Protein AF-A0A5E6NAQ6-F1 (afdb_monomer)

Nearest PDB structures (foldseek):
  6juf-assembly1_B  TM=7.792E-01  e=7.164E-06  Streptomyces clavuligerus
  6lb9-assembly1_B  TM=7.956E-01  e=2.479E-05  Streptomyces clavuligerus
  3htu-assembly2_C  TM=7.853E-01  e=6.169E-02  Homo sapiens
  3cuq-assembly1_C  TM=5.610E-01  e=5.449E-02  Homo sapiens
  5k14-assembly1_A  TM=4.287E-01  e=2.555E+00  HIV-1 M:B_HXB2R

Sequence (120 aa):
MYAPHKSKKTQIEDMLESPLSLLGLIQYFDGKYHFSFGSKNIPIEVVTHNINERFRNDKTVSVQNLMYGDNAFAPALKIREDELIAILEKITQKYNDYHLREDAGVFNYIKVLLPILTNI

Secondary structure (DSSP, 8-state):
--SPPS-TT-HHHHHHH-GGGGG--EEEETTEEEE--S-----HHHHHHHHHHHTTT-SEEEHHHHHHSTT--HHHHT--HHHHHHHHHHHHHH-TTEEEEEETTEEEEEE---------

pLDDT: mean 84.05, std 13.02, range [38.41, 95.38]

Structure (mmCIF, N/CA/C/O backbone):
data_AF-A0A5E6NAQ6-F1
#
_entry.id   AF-A0A5E6NAQ6-F1
#
loop_
_atom_site.group_PDB
_atom_site.id
_atom_site.type_symbol
_atom_site.label_atom_id
_atom_site.label_alt_id
_atom_site.label_comp_id
_atom_site.label_asym_id
_atom_site.label_entity_id
_atom_site.label_seq_id
_atom_site.pdbx_PDB_ins_code
_atom_site.Cartn_x
_atom_site.Cartn_y
_atom_site.Cartn_z
_atom_site.occupancy
_atom_site.B_iso_or_equiv
_atom_site.auth_seq_id
_atom_site.auth_comp_id
_atom_site.auth_asym_id
_atom_site.auth_atom_id
_atom_site.pdbx_PDB_model_num
ATOM 1 N N . MET A 1 1 ? 1.514 3.709 -22.376 1.00 82.69 1 MET A N 1
ATOM 2 C CA . MET A 1 1 ? 1.077 4.501 -21.207 1.00 82.69 1 MET A CA 1
ATOM 3 C C . MET A 1 1 ? 1.952 4.276 -19.976 1.00 82.69 1 MET A C 1
ATOM 5 O O . MET A 1 1 ? 2.497 5.245 -19.479 1.00 82.69 1 MET A O 1
ATOM 9 N N . TYR A 1 2 ? 2.124 3.050 -19.465 1.00 86.12 2 TYR A N 1
ATOM 10 C CA . TYR A 1 2 ? 2.967 2.820 -18.269 1.00 86.12 2 TYR A CA 1
ATOM 11 C C . TYR A 1 2 ? 4.382 2.306 -18.568 1.00 86.12 2 TYR A C 1
ATOM 13 O O . TYR A 1 2 ? 5.199 2.200 -17.660 1.00 86.12 2 TYR A O 1
ATOM 21 N N . ALA A 1 3 ? 4.656 1.931 -19.818 1.00 85.69 3 ALA A N 1
ATOM 22 C CA . ALA A 1 3 ? 5.947 1.393 -20.221 1.00 85.69 3 ALA A CA 1
ATOM 23 C C . ALA A 1 3 ? 6.956 2.531 -20.448 1.00 85.69 3 ALA A C 1
ATOM 25 O O . ALA A 1 3 ? 6.597 3.490 -21.133 1.00 85.69 3 ALA A O 1
ATOM 26 N N . PRO A 1 4 ? 8.187 2.422 -19.917 1.00 79.38 4 PRO A N 1
ATOM 27 C CA . PRO A 1 4 ? 9.258 3.359 -20.230 1.00 79.38 4 PRO A CA 1
ATOM 28 C C . PRO A 1 4 ? 9.715 3.181 -21.682 1.00 79.38 4 PRO A C 1
ATOM 30 O O . PRO A 1 4 ? 9.532 2.104 -22.276 1.00 79.38 4 PRO A O 1
ATOM 33 N N . HIS A 1 5 ? 10.357 4.204 -22.247 1.00 76.19 5 HIS A N 1
ATOM 34 C CA . HIS A 1 5 ? 11.007 4.042 -23.543 1.00 76.19 5 HIS A CA 1
ATOM 35 C C . HIS A 1 5 ? 12.161 3.038 -23.439 1.00 76.19 5 HIS A C 1
ATOM 37 O O . HIS A 1 5 ? 12.795 2.852 -22.401 1.00 76.19 5 HIS A O 1
ATOM 43 N N . L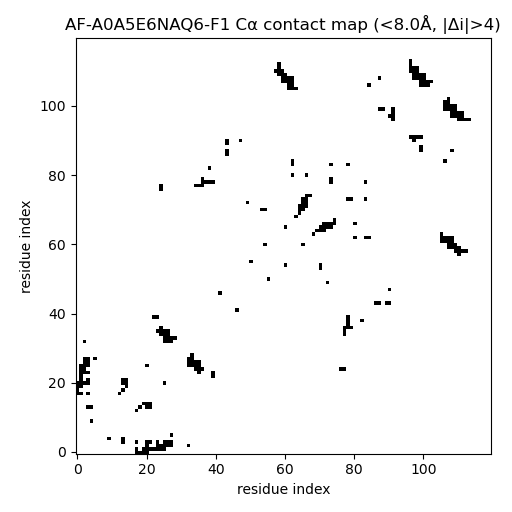YS A 1 6 ? 12.457 2.354 -24.551 1.00 69.81 6 LYS A N 1
ATOM 44 C CA . LYS A 1 6 ? 13.551 1.365 -24.613 1.00 69.81 6 LYS A CA 1
ATOM 45 C C . LYS A 1 6 ? 14.934 1.994 -24.376 1.00 69.81 6 LYS A C 1
ATOM 47 O O . LYS A 1 6 ? 15.894 1.285 -24.085 1.00 69.81 6 LYS A O 1
ATOM 52 N N . SER A 1 7 ? 15.040 3.312 -24.527 1.00 66.69 7 SER A N 1
ATOM 53 C CA . SER A 1 7 ? 16.256 4.098 -24.347 1.00 66.69 7 SER A CA 1
ATOM 54 C C . SER A 1 7 ? 16.335 4.632 -22.911 1.00 66.69 7 SER A C 1
ATOM 56 O O . SER A 1 7 ? 15.404 5.261 -22.429 1.00 66.69 7 SER A O 1
ATOM 58 N N . LYS A 1 8 ? 17.474 4.438 -22.229 1.00 59.47 8 LYS A N 1
ATOM 59 C CA . LYS A 1 8 ? 17.709 4.964 -20.867 1.00 59.47 8 LYS A CA 1
ATOM 60 C C . LYS A 1 8 ? 17.956 6.482 -20.807 1.00 59.47 8 LYS A C 1
ATOM 62 O O . LYS A 1 8 ? 18.072 7.020 -19.712 1.00 59.47 8 LYS A O 1
ATOM 67 N N . LYS A 1 9 ? 18.134 7.168 -21.944 1.00 58.03 9 LYS A N 1
ATOM 68 C CA . LYS A 1 9 ? 18.688 8.538 -21.990 1.00 58.03 9 LYS A CA 1
ATOM 69 C C . LYS A 1 9 ? 17.643 9.657 -21.951 1.00 58.03 9 LYS A C 1
ATOM 71 O O . LYS A 1 9 ? 18.016 10.821 -22.001 1.00 58.03 9 LYS A O 1
ATOM 76 N N . THR A 1 10 ? 16.364 9.326 -21.851 1.00 65.69 10 THR A N 1
ATOM 77 C CA . THR A 1 10 ? 15.288 10.228 -22.276 1.00 65.69 10 THR A CA 1
ATOM 78 C C . THR A 1 10 ? 14.239 10.430 -21.192 1.00 65.69 10 THR A C 1
ATOM 80 O O . THR A 1 10 ? 13.065 10.560 -21.488 1.00 65.69 10 THR A O 1
ATOM 83 N N . GLN A 1 11 ? 14.645 10.488 -19.917 1.00 65.50 11 GLN A N 1
ATOM 84 C CA . GLN A 1 11 ? 13.692 10.615 -18.809 1.00 65.50 11 GLN A CA 1
ATOM 85 C C . GLN A 1 11 ? 12.760 11.826 -18.976 1.00 65.50 11 GLN A C 1
ATOM 87 O O . GLN A 1 11 ? 11.578 11.692 -18.703 1.00 65.50 11 GLN A O 1
ATOM 92 N N . ILE A 1 12 ? 13.260 12.964 -19.482 1.00 69.75 12 ILE A N 1
ATOM 93 C CA . ILE A 1 12 ? 12.448 14.158 -19.789 1.00 69.75 12 ILE A CA 1
ATOM 94 C C . ILE A 1 12 ? 11.467 13.901 -20.942 1.00 69.75 12 ILE A C 1
ATOM 96 O O . ILE A 1 12 ? 10.320 14.332 -20.867 1.00 69.75 12 ILE A O 1
ATOM 100 N N . GLU A 1 13 ? 11.885 13.193 -21.991 1.00 68.31 13 GLU A N 1
ATOM 101 C CA . GLU A 1 13 ? 11.002 12.853 -23.115 1.00 68.31 13 GLU A CA 1
ATOM 102 C C . GLU A 1 13 ? 9.918 11.867 -22.657 1.00 68.31 13 GLU A C 1
ATOM 104 O O . GLU A 1 13 ? 8.750 12.070 -22.963 1.00 68.31 13 GLU A O 1
ATOM 109 N N . ASP A 1 14 ? 10.259 10.904 -21.793 1.00 68.00 14 ASP A N 1
ATOM 110 C CA . ASP A 1 14 ? 9.299 10.005 -21.145 1.00 68.00 14 ASP A CA 1
ATOM 111 C C . ASP A 1 14 ? 8.266 10.792 -20.308 1.00 68.00 14 ASP A C 1
ATOM 113 O O . ASP A 1 14 ? 7.087 10.430 -20.301 1.00 68.00 14 ASP A O 1
ATOM 117 N N . MET A 1 15 ? 8.662 11.891 -19.639 1.00 70.12 15 MET A N 1
ATOM 118 C CA . MET A 1 15 ? 7.717 12.771 -18.924 1.00 70.12 15 MET A CA 1
ATOM 119 C C . MET A 1 15 ? 6.730 13.460 -19.871 1.00 70.12 15 MET A C 1
ATOM 121 O O . MET A 1 15 ? 5.574 13.658 -19.500 1.00 70.12 15 MET A O 1
ATOM 125 N N . LEU A 1 16 ? 7.185 13.861 -21.058 1.00 75.06 16 LEU A N 1
ATOM 126 C CA . LEU A 1 16 ? 6.390 14.626 -22.020 1.00 75.06 16 LEU A CA 1
ATOM 127 C C . LEU A 1 16 ? 5.489 13.721 -22.866 1.00 75.06 16 LEU A C 1
ATOM 129 O O . LEU A 1 16 ? 4.330 14.055 -23.100 1.00 75.06 16 LEU A O 1
ATOM 133 N N . GLU A 1 17 ? 6.003 12.572 -23.299 1.00 77.75 17 GLU A N 1
ATOM 134 C CA . GLU A 1 17 ? 5.290 11.637 -24.170 1.00 77.75 17 GLU A CA 1
ATOM 135 C C . GLU A 1 17 ? 4.381 10.689 -23.383 1.00 77.75 17 GLU A C 1
ATOM 137 O O . GLU A 1 17 ? 3.299 10.321 -23.847 1.00 77.75 17 GLU A O 1
ATOM 142 N N . SER A 1 18 ? 4.793 10.277 -22.180 1.00 82.56 18 SER A N 1
ATOM 143 C CA . SER A 1 18 ? 4.050 9.299 -21.388 1.00 82.56 18 SER A CA 1
ATOM 144 C C . SER A 1 18 ? 4.312 9.472 -19.885 1.00 82.56 18 SER A C 1
ATOM 146 O O . SER A 1 18 ? 4.910 8.583 -19.272 1.00 82.56 18 SER A O 1
ATOM 148 N N . PRO A 1 19 ? 3.811 10.546 -19.240 1.00 84.88 19 PRO A N 1
ATOM 149 C CA . PRO A 1 19 ? 4.115 10.884 -17.841 1.00 84.88 19 PRO A CA 1
ATOM 150 C C . PRO A 1 19 ? 3.805 9.759 -16.842 1.00 84.88 19 PRO A C 1
ATOM 152 O O . PRO A 1 19 ? 4.457 9.634 -15.809 1.00 84.88 19 PRO A O 1
ATOM 155 N N . LEU A 1 20 ? 2.844 8.886 -17.155 1.00 86.62 20 LEU A N 1
ATOM 156 C CA . LEU A 1 20 ? 2.494 7.733 -16.318 1.00 86.62 20 LEU A CA 1
ATOM 157 C C . LEU A 1 20 ? 3.557 6.620 -16.311 1.00 86.62 20 LEU A C 1
ATOM 159 O O . LEU A 1 20 ? 3.511 5.746 -15.446 1.00 86.62 20 LEU A O 1
ATOM 163 N N . SER A 1 21 ? 4.531 6.651 -17.223 1.00 85.94 21 SER A N 1
ATOM 164 C CA . SER A 1 21 ? 5.707 5.770 -17.193 1.00 85.94 21 SER A CA 1
ATOM 165 C C . SER A 1 21 ? 6.600 6.039 -15.974 1.00 85.94 21 SER A C 1
ATOM 167 O O . SER A 1 21 ? 7.202 5.112 -15.432 1.00 85.94 21 SER A O 1
ATOM 169 N N . LEU A 1 22 ? 6.597 7.278 -15.463 1.00 85.12 22 LEU A N 1
ATOM 170 C CA . LEU A 1 22 ? 7.375 7.702 -14.293 1.00 85.12 22 LEU A CA 1
ATOM 171 C C . LEU A 1 22 ? 6.924 7.032 -12.994 1.00 85.12 22 LEU A C 1
ATOM 173 O O . LEU A 1 22 ? 7.679 6.999 -12.026 1.00 85.12 22 LEU A O 1
ATOM 177 N N . LEU A 1 23 ? 5.714 6.463 -12.971 1.00 85.81 23 LEU A N 1
ATOM 178 C CA . LEU A 1 23 ? 5.233 5.663 -11.844 1.00 85.81 23 LEU A CA 1
ATOM 179 C C . LEU A 1 23 ? 6.056 4.379 -11.652 1.00 85.81 23 LEU A C 1
ATOM 181 O O . LEU A 1 23 ? 5.940 3.726 -10.616 1.00 85.81 23 LEU A O 1
ATOM 185 N N . GLY A 1 24 ? 6.857 3.986 -12.651 1.00 87.31 24 GLY A N 1
ATOM 186 C CA . GLY A 1 24 ? 7.743 2.830 -12.559 1.00 87.31 24 GLY A CA 1
ATOM 187 C C . GLY A 1 24 ? 6.990 1.510 -12.400 1.00 87.31 24 GLY A C 1
ATOM 188 O O . GLY A 1 24 ? 7.512 0.580 -11.796 1.00 87.31 24 GLY A O 1
ATOM 189 N N . LEU A 1 25 ? 5.749 1.424 -12.900 1.00 90.12 25 LEU A N 1
ATOM 190 C CA . LEU A 1 25 ? 4.915 0.218 -12.793 1.00 90.12 25 LEU A CA 1
ATOM 191 C C . LEU A 1 25 ? 5.365 -0.890 -13.750 1.00 90.12 25 LEU A C 1
ATOM 193 O O . LEU A 1 25 ? 5.128 -2.068 -13.485 1.00 90.12 25 LEU A O 1
ATOM 197 N N . ILE A 1 26 ? 6.001 -0.519 -14.862 1.00 90.69 26 ILE A N 1
ATOM 198 C CA . ILE A 1 26 ? 6.517 -1.436 -15.878 1.00 90.69 26 ILE A CA 1
ATOM 199 C C . ILE A 1 26 ? 8.012 -1.180 -16.057 1.00 90.69 26 ILE A C 1
ATOM 201 O O . ILE A 1 26 ? 8.455 -0.036 -16.096 1.00 90.69 26 ILE A O 1
ATOM 205 N N . GLN A 1 27 ? 8.781 -2.250 -16.211 1.00 88.50 27 GLN A N 1
ATOM 206 C CA . GLN A 1 27 ? 10.193 -2.208 -16.574 1.00 88.50 27 GLN A CA 1
ATOM 207 C C . GLN A 1 27 ? 10.445 -3.030 -17.838 1.00 88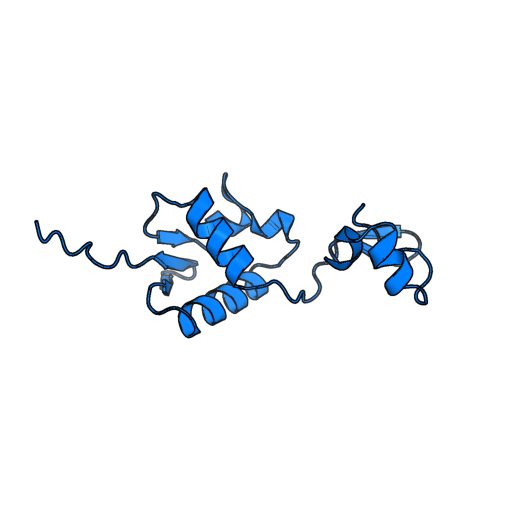.50 27 GLN A C 1
ATOM 209 O 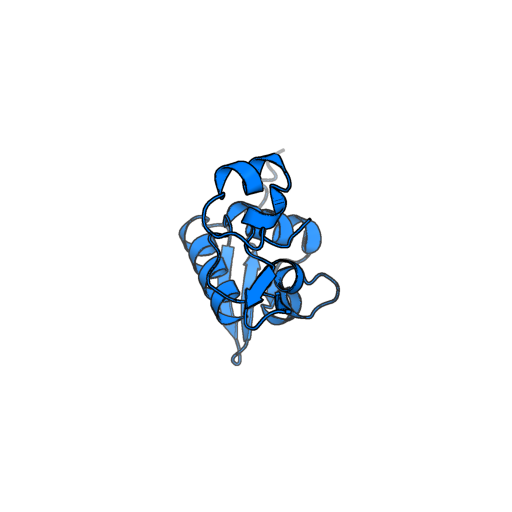O . GLN A 1 27 ? 9.760 -4.023 -18.087 1.00 88.50 27 GLN A O 1
ATOM 214 N N . TYR A 1 28 ? 11.433 -2.621 -18.629 1.00 86.75 28 TYR A N 1
ATOM 215 C CA . TYR A 1 28 ? 11.917 -3.398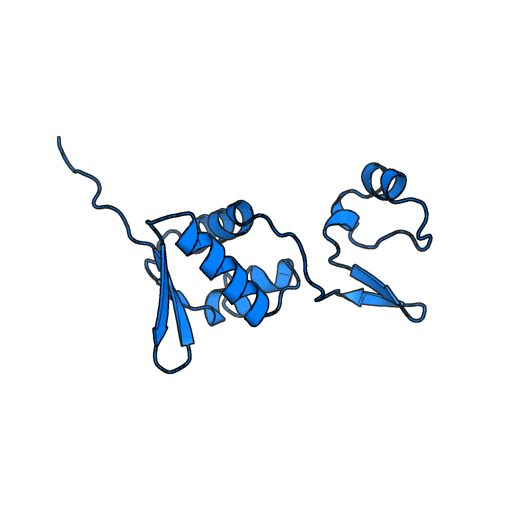 -19.767 1.00 86.75 28 TYR A CA 1
ATOM 216 C C . TYR A 1 28 ? 13.184 -4.153 -19.363 1.00 86.75 28 TYR A C 1
ATOM 218 O O . TYR A 1 28 ? 14.187 -3.539 -18.995 1.00 86.75 28 TYR A O 1
ATOM 226 N N . PHE A 1 29 ? 13.129 -5.479 -19.408 1.00 84.69 29 PHE A N 1
ATOM 227 C CA . PHE A 1 29 ? 14.227 -6.371 -19.049 1.00 84.69 29 PHE A CA 1
ATOM 228 C C . PHE A 1 29 ? 14.183 -7.606 -19.953 1.00 84.69 29 PHE A C 1
ATOM 230 O O . PHE A 1 29 ? 13.103 -8.067 -20.304 1.00 84.69 29 PHE A O 1
ATOM 237 N N . ASP A 1 30 ? 15.348 -8.107 -20.371 1.00 87.06 30 ASP A N 1
ATOM 238 C CA . ASP A 1 30 ? 15.466 -9.305 -21.221 1.00 87.06 30 ASP A CA 1
ATOM 239 C C . ASP A 1 30 ? 14.569 -9.288 -22.482 1.00 87.06 30 ASP A C 1
ATOM 241 O O . ASP A 1 30 ? 13.858 -10.233 -22.821 1.00 87.06 30 ASP A O 1
ATOM 245 N N . GLY A 1 31 ? 14.529 -8.141 -23.166 1.00 86.31 31 GLY A N 1
ATOM 246 C CA . GLY A 1 31 ? 13.748 -7.993 -24.397 1.00 86.31 31 GLY A CA 1
ATOM 247 C C . GLY A 1 31 ? 12.227 -7.917 -24.205 1.00 86.31 31 GLY A C 1
ATOM 248 O O . GLY A 1 31 ? 11.498 -7.823 -25.194 1.00 86.31 31 GLY A O 1
ATOM 249 N N . LYS A 1 32 ? 11.729 -7.951 -22.962 1.00 90.00 32 LYS A N 1
ATOM 250 C CA . LYS A 1 32 ? 10.299 -8.003 -22.633 1.00 90.00 32 LYS A CA 1
ATOM 251 C C . LYS A 1 32 ? 9.921 -6.949 -21.592 1.00 90.00 32 LYS A C 1
ATOM 253 O O . LYS A 1 32 ? 10.753 -6.416 -20.861 1.00 90.00 32 LYS A O 1
ATOM 258 N N . TYR A 1 33 ? 8.633 -6.623 -21.546 1.00 90.06 33 TYR A N 1
ATOM 259 C CA . TYR A 1 33 ? 8.067 -5.738 -20.531 1.00 90.06 33 TYR A CA 1
ATOM 260 C C . TYR A 1 33 ? 7.521 -6.563 -19.366 1.00 90.06 33 TYR A C 1
ATOM 262 O O . TYR A 1 33 ? 6.806 -7.541 -19.573 1.00 90.06 33 TYR A O 1
ATOM 270 N N . HIS A 1 34 ? 7.838 -6.142 -18.145 1.00 91.06 34 HIS A N 1
ATOM 271 C CA . HIS A 1 34 ? 7.451 -6.808 -16.904 1.00 91.06 34 HIS A CA 1
ATOM 272 C C . HIS A 1 34 ? 6.857 -5.797 -15.931 1.00 91.06 34 HIS A C 1
ATOM 274 O O . HIS A 1 34 ? 7.272 -4.637 -15.919 1.00 91.06 34 HIS A O 1
ATOM 280 N N . PHE A 1 35 ? 5.937 -6.231 -15.068 1.00 90.94 35 PHE A N 1
ATOM 281 C CA . PHE A 1 35 ? 5.571 -5.416 -13.913 1.00 90.94 35 PHE A CA 1
ATOM 282 C C . PHE A 1 35 ? 6.766 -5.281 -12.975 1.00 90.94 35 PHE A C 1
ATOM 284 O O . PHE A 1 35 ? 7.432 -6.266 -12.655 1.00 90.94 35 PHE A O 1
ATOM 291 N N . SER A 1 36 ? 7.025 -4.054 -12.541 1.00 89.50 36 SER A N 1
ATOM 292 C CA . SER A 1 36 ? 8.060 -3.773 -11.560 1.00 89.50 36 SER A CA 1
ATOM 293 C C . SER A 1 36 ? 7.453 -3.742 -10.168 1.00 89.50 36 SER A C 1
ATOM 295 O O . SER A 1 36 ? 6.537 -2.970 -9.882 1.00 89.50 36 SER A O 1
ATOM 297 N N . PHE A 1 37 ? 8.024 -4.548 -9.283 1.00 85.62 37 PHE A N 1
ATOM 298 C CA . PHE A 1 37 ? 7.741 -4.537 -7.851 1.00 85.62 37 PHE A CA 1
ATOM 299 C C . PHE A 1 37 ? 8.891 -3.905 -7.064 1.00 85.62 37 PHE A C 1
ATOM 301 O O . PHE A 1 37 ? 8.991 -4.125 -5.870 1.00 85.62 37 PHE A O 1
ATOM 308 N N . GLY A 1 38 ? 9.785 -3.155 -7.718 1.00 82.19 38 GLY A N 1
ATOM 309 C CA . GLY A 1 38 ? 10.833 -2.418 -7.014 1.00 82.19 38 GLY A CA 1
ATOM 310 C C . GLY A 1 38 ? 10.262 -1.301 -6.138 1.00 82.19 38 GLY A C 1
ATOM 311 O O . GLY A 1 38 ? 9.107 -0.900 -6.321 1.00 82.19 38 GLY A O 1
ATOM 312 N N . SER A 1 39 ? 11.104 -0.779 -5.241 1.00 75.94 39 SER A N 1
ATOM 313 C CA . SER A 1 39 ? 10.769 0.354 -4.375 1.00 75.94 39 SER A CA 1
ATOM 314 C C . SER A 1 39 ? 10.320 1.555 -5.206 1.00 75.94 39 SER A C 1
ATOM 316 O O . SER A 1 39 ? 11.003 1.976 -6.143 1.00 75.94 39 SER A O 1
ATOM 318 N N . LYS A 1 40 ? 9.152 2.095 -4.861 1.00 82.19 40 LYS A N 1
ATOM 319 C CA . LYS A 1 40 ? 8.550 3.268 -5.499 1.00 82.19 40 LYS A CA 1
ATOM 320 C C . LYS A 1 40 ? 8.388 4.352 -4.449 1.00 82.19 40 LYS A C 1
ATOM 322 O O . LYS A 1 40 ? 7.963 4.080 -3.328 1.00 82.19 40 LYS A O 1
ATOM 327 N N . ASN A 1 41 ? 8.673 5.594 -4.824 1.00 80.88 41 ASN A N 1
ATOM 328 C CA . ASN A 1 41 ? 8.410 6.737 -3.959 1.00 80.88 41 ASN A CA 1
ATOM 329 C C . ASN A 1 41 ? 6.929 7.133 -4.048 1.00 80.88 41 ASN A C 1
ATOM 331 O O . ASN A 1 41 ? 6.576 8.118 -4.694 1.00 80.88 41 ASN A O 1
ATOM 335 N N . ILE A 1 42 ? 6.054 6.308 -3.475 1.00 86.50 42 ILE A N 1
ATOM 336 C CA . ILE A 1 42 ? 4.612 6.558 -3.477 1.00 86.50 42 ILE A CA 1
ATOM 337 C C . ILE A 1 42 ? 4.298 7.576 -2.377 1.00 86.50 42 ILE A C 1
ATOM 339 O O . ILE A 1 42 ? 4.615 7.311 -1.214 1.00 86.50 42 ILE A O 1
ATOM 343 N N . PRO A 1 43 ? 3.659 8.715 -2.701 1.00 89.94 43 PRO A N 1
ATOM 344 C CA . PRO A 1 43 ? 3.257 9.677 -1.687 1.00 89.94 43 PRO A CA 1
ATOM 345 C C . PRO A 1 43 ? 2.273 9.044 -0.704 1.00 89.94 43 PRO A C 1
ATOM 347 O O . PRO A 1 43 ? 1.254 8.468 -1.099 1.00 89.94 43 PRO A O 1
ATOM 350 N N . ILE A 1 44 ? 2.561 9.176 0.587 1.00 92.69 44 ILE A N 1
ATOM 351 C CA . ILE A 1 44 ? 1.728 8.620 1.657 1.00 92.69 44 ILE A CA 1
ATOM 352 C C . ILE A 1 44 ? 0.318 9.229 1.658 1.00 92.69 44 ILE A C 1
ATOM 354 O O . ILE A 1 44 ? -0.643 8.578 2.062 1.00 92.69 44 ILE A O 1
ATOM 358 N N . GLU A 1 45 ? 0.171 10.446 1.134 1.00 92.88 45 GLU A N 1
ATOM 359 C CA . GLU A 1 45 ? -1.097 11.145 0.947 1.00 92.88 45 GLU A CA 1
ATOM 360 C C . GLU A 1 45 ? -1.993 10.425 -0.065 1.00 92.88 45 GLU A C 1
ATOM 362 O O . GLU A 1 45 ? -3.192 10.304 0.166 1.00 92.88 45 GLU A O 1
ATOM 367 N N . VAL A 1 46 ? -1.422 9.895 -1.154 1.00 91.12 46 VAL A N 1
ATOM 368 C CA . VAL A 1 46 ? -2.177 9.147 -2.175 1.00 91.12 46 VAL A CA 1
ATOM 369 C C . VAL A 1 46 ? -2.729 7.859 -1.576 1.00 91.12 46 VAL A C 1
ATOM 371 O O . VAL A 1 46 ? -3.892 7.518 -1.790 1.00 91.12 46 VAL A O 1
ATOM 374 N N . VAL A 1 47 ? -1.911 7.160 -0.791 1.00 92.88 47 VAL A N 1
ATOM 375 C CA . VAL A 1 47 ? -2.305 5.925 -0.103 1.00 92.88 47 VAL A CA 1
ATOM 376 C C . VAL A 1 47 ? -3.383 6.213 0.941 1.00 92.88 47 VAL A C 1
ATOM 378 O O . VAL A 1 47 ? -4.426 5.563 0.945 1.00 92.88 47 VAL A O 1
ATOM 381 N N . THR A 1 48 ? -3.186 7.246 1.760 1.00 92.81 48 THR A N 1
ATOM 382 C CA . THR A 1 48 ? -4.154 7.674 2.781 1.00 92.81 48 THR A CA 1
ATOM 383 C C . THR A 1 48 ? -5.485 8.097 2.156 1.00 92.81 48 THR A C 1
ATOM 385 O O . THR A 1 48 ? -6.549 7.740 2.661 1.00 92.81 48 THR A O 1
ATOM 388 N N . HIS A 1 49 ? -5.451 8.828 1.038 1.00 92.25 49 HIS A N 1
ATOM 389 C CA . HIS A 1 49 ? -6.647 9.212 0.292 1.00 92.25 49 HIS A CA 1
ATOM 390 C C . HIS A 1 49 ? -7.404 7.985 -0.229 1.00 92.25 49 HIS A C 1
ATOM 392 O O . HIS A 1 49 ? -8.599 7.869 0.024 1.00 92.25 49 HIS A O 1
ATOM 398 N N . ASN A 1 50 ? -6.708 7.034 -0.864 1.00 92.12 50 ASN A N 1
ATOM 399 C CA . ASN A 1 50 ? -7.324 5.805 -1.375 1.00 92.12 50 ASN A CA 1
ATOM 400 C C . ASN A 1 50 ? -7.973 4.975 -0.261 1.00 92.12 50 ASN A C 1
ATOM 402 O O . ASN A 1 50 ? -9.096 4.502 -0.433 1.00 92.12 50 ASN A O 1
ATOM 406 N N . ILE A 1 51 ? -7.297 4.814 0.885 1.00 92.06 51 ILE A N 1
ATOM 407 C CA . ILE A 1 51 ? -7.868 4.103 2.037 1.00 92.06 51 ILE A CA 1
ATOM 408 C C . ILE A 1 51 ? -9.132 4.822 2.518 1.00 92.06 51 ILE A C 1
ATOM 410 O O . ILE A 1 51 ? -10.178 4.196 2.661 1.00 92.06 51 ILE A O 1
ATOM 414 N N . ASN A 1 52 ? -9.065 6.141 2.712 1.00 91.19 52 ASN A N 1
ATOM 415 C CA . ASN A 1 52 ? -10.205 6.922 3.185 1.00 91.19 52 ASN A CA 1
ATOM 416 C C . ASN A 1 52 ? -11.386 6.944 2.219 1.00 91.19 52 ASN A C 1
ATOM 418 O O . ASN A 1 52 ? -12.516 7.032 2.679 1.00 91.19 52 ASN A O 1
ATOM 422 N N . GLU A 1 53 ? -11.147 6.906 0.912 1.00 91.12 53 GLU A N 1
ATOM 423 C CA . GLU A 1 53 ? -12.205 6.897 -0.094 1.00 91.12 53 GLU A CA 1
ATOM 424 C C . GLU A 1 53 ? -12.886 5.523 -0.163 1.00 91.12 53 GLU A C 1
ATOM 426 O O . GLU A 1 53 ? -14.113 5.425 -0.073 1.00 91.12 53 GLU A O 1
ATOM 431 N N . ARG A 1 54 ? -12.085 4.457 -0.282 1.00 89.94 54 ARG A N 1
ATOM 432 C CA . ARG A 1 54 ? -12.571 3.091 -0.520 1.00 89.94 54 ARG A CA 1
ATOM 433 C C . ARG A 1 54 ? -13.091 2.393 0.731 1.00 89.94 54 ARG A C 1
ATOM 435 O O . ARG A 1 54 ? -13.985 1.561 0.629 1.00 89.94 54 ARG A O 1
ATOM 442 N N . PHE A 1 55 ? -12.561 2.757 1.893 1.00 89.62 55 PHE A N 1
ATOM 443 C CA . PHE A 1 55 ? -12.912 2.185 3.194 1.00 89.62 55 PHE A CA 1
ATOM 444 C C . PHE A 1 55 ? -13.497 3.251 4.125 1.00 89.62 55 PHE A C 1
ATOM 446 O O . PHE A 1 55 ? -13.329 3.210 5.340 1.00 89.62 55 PHE A O 1
ATOM 453 N N . ARG A 1 56 ? -14.191 4.252 3.563 1.00 87.50 56 ARG A N 1
ATOM 454 C CA . ARG A 1 56 ? -14.709 5.413 4.313 1.00 87.50 56 ARG A CA 1
ATOM 455 C C . ARG A 1 56 ? -15.594 5.053 5.510 1.00 87.50 56 ARG A C 1
ATOM 457 O O . ARG A 1 56 ? -15.666 5.824 6.463 1.00 87.50 56 ARG A O 1
ATOM 464 N N . ASN A 1 57 ? -16.278 3.912 5.429 1.00 88.75 57 ASN A N 1
ATOM 465 C CA . ASN A 1 57 ? -17.204 3.422 6.448 1.00 88.75 57 ASN A CA 1
ATOM 466 C C . ASN A 1 57 ? -16.539 2.441 7.426 1.00 88.75 57 ASN A C 1
ATOM 468 O O . ASN A 1 57 ? -17.141 2.096 8.443 1.00 88.75 57 ASN A O 1
ATOM 472 N N . ASP A 1 58 ? -15.313 2.003 7.140 1.00 88.69 58 ASP A N 1
ATOM 473 C CA . ASP A 1 58 ? -14.596 1.021 7.939 1.00 88.69 58 ASP A CA 1
ATOM 474 C C . ASP A 1 58 ? -13.671 1.732 8.927 1.00 88.69 58 ASP A C 1
ATOM 476 O O . ASP A 1 58 ? -12.822 2.548 8.566 1.00 88.69 58 ASP A O 1
ATOM 480 N N . LYS A 1 59 ? -13.814 1.407 10.214 1.00 88.06 59 LYS A N 1
ATOM 481 C CA . LYS A 1 59 ? -12.892 1.901 11.251 1.00 88.06 59 LYS A CA 1
ATOM 482 C C . LYS A 1 59 ? -11.562 1.150 11.246 1.00 88.06 59 LYS A C 1
ATOM 484 O O . LYS A 1 59 ? -10.557 1.658 11.739 1.00 88.06 59 LYS A O 1
ATOM 489 N N . THR A 1 60 ? -11.559 -0.074 10.734 1.00 91.25 60 THR A N 1
ATOM 490 C CA . THR A 1 60 ? -10.396 -0.956 10.717 1.00 91.25 60 THR A CA 1
ATOM 491 C C . THR A 1 60 ? -10.361 -1.701 9.400 1.00 91.25 60 THR A C 1
ATOM 493 O O . THR A 1 60 ? -11.376 -2.239 8.966 1.00 91.25 60 THR A O 1
ATOM 496 N N . VAL A 1 61 ? -9.187 -1.738 8.780 1.00 92.44 61 VAL A N 1
ATOM 497 C CA . VAL A 1 61 ? -8.951 -2.422 7.514 1.00 92.44 61 VAL A CA 1
ATOM 498 C C . VAL A 1 61 ? -7.678 -3.244 7.646 1.00 92.44 61 VAL A C 1
ATOM 500 O O . VAL A 1 61 ? -6.628 -2.718 8.013 1.00 92.44 61 VAL A O 1
ATOM 503 N N . SER A 1 62 ? -7.756 -4.540 7.361 1.00 93.75 62 SER A N 1
ATOM 504 C CA . SER A 1 62 ? -6.574 -5.401 7.362 1.00 93.75 62 SER A CA 1
ATOM 505 C C . SER A 1 62 ? -5.700 -5.124 6.139 1.00 93.75 62 SER A C 1
ATOM 507 O O . SER A 1 62 ? -6.197 -4.786 5.062 1.00 93.75 62 SER A O 1
ATOM 509 N N . VAL A 1 63 ? -4.390 -5.330 6.269 1.00 94.06 63 VAL A N 1
ATOM 510 C CA . VAL A 1 63 ? -3.453 -5.277 5.135 1.00 94.06 63 VAL A CA 1
ATOM 511 C C . VAL A 1 63 ? -3.875 -6.253 4.030 1.00 94.06 63 VAL A C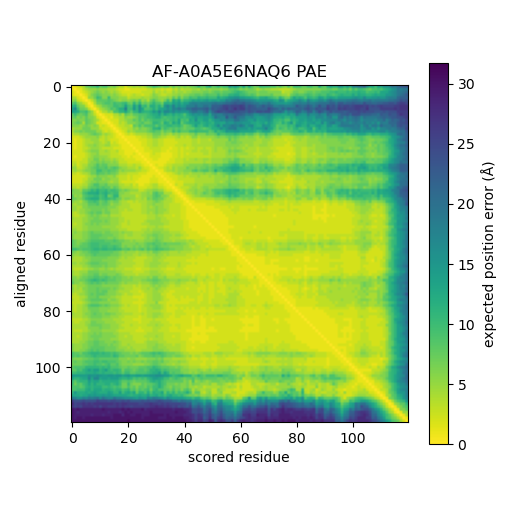 1
ATOM 513 O O . VAL A 1 63 ? -3.815 -5.913 2.850 1.00 94.06 63 VAL A O 1
ATOM 516 N N . GLN A 1 64 ? -4.419 -7.415 4.398 1.00 92.94 64 GLN A N 1
ATOM 517 C CA . GLN A 1 64 ? -4.977 -8.378 3.446 1.00 92.94 64 GLN A CA 1
ATOM 518 C C . GLN A 1 64 ? -6.128 -7.791 2.620 1.00 92.94 64 GLN A C 1
ATOM 520 O O . GLN A 1 64 ? -6.162 -7.997 1.411 1.00 92.94 64 GLN A O 1
ATOM 525 N N . ASN A 1 65 ? -7.029 -7.004 3.218 1.00 93.50 65 ASN A N 1
ATOM 526 C CA . ASN A 1 65 ? -8.103 -6.338 2.473 1.00 93.50 65 ASN A CA 1
ATOM 527 C C . ASN A 1 65 ? -7.561 -5.269 1.515 1.00 93.50 65 ASN A C 1
ATOM 529 O O . ASN A 1 65 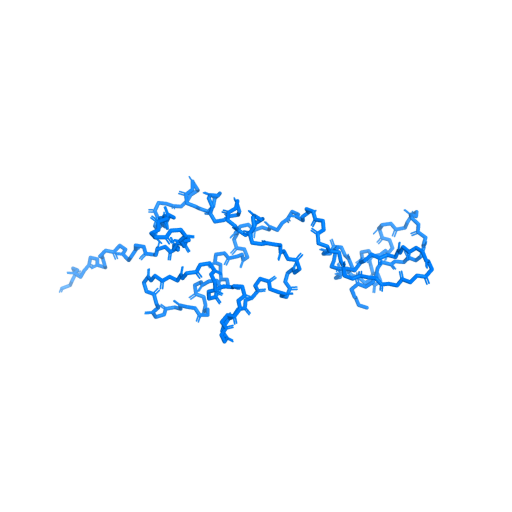? -8.088 -5.106 0.416 1.00 93.50 65 ASN A O 1
ATOM 533 N N . LEU A 1 66 ? -6.489 -4.569 1.897 1.00 94.12 66 LEU A N 1
ATOM 534 C CA . LEU A 1 66 ? -5.828 -3.584 1.034 1.00 94.12 66 LEU A CA 1
ATOM 535 C C . LEU A 1 66 ? -5.098 -4.232 -0.158 1.00 94.12 66 LEU A C 1
ATOM 537 O O . LEU A 1 66 ? -4.990 -3.606 -1.220 1.00 94.12 66 LEU A O 1
ATOM 541 N N . MET A 1 67 ? -4.612 -5.464 0.026 1.00 93.00 67 MET A N 1
ATOM 542 C CA . MET A 1 67 ? -3.863 -6.243 -0.965 1.00 93.00 67 MET A CA 1
ATOM 543 C C . MET A 1 67 ? -4.751 -7.103 -1.871 1.00 93.00 67 MET A C 1
ATOM 545 O O . MET A 1 67 ? -4.500 -7.167 -3.070 1.00 93.00 67 MET A O 1
ATOM 549 N N . TYR A 1 68 ? -5.774 -7.757 -1.324 1.00 93.69 68 TYR A N 1
ATOM 550 C CA . TYR A 1 68 ? -6.497 -8.845 -1.997 1.00 93.69 68 TYR A CA 1
ATOM 551 C C . TYR A 1 68 ? -8.024 -8.765 -1.875 1.00 93.69 68 TYR A C 1
ATOM 553 O O . TYR A 1 68 ? -8.713 -9.567 -2.498 1.00 93.69 68 TYR A O 1
ATOM 561 N N . GLY A 1 69 ? -8.559 -7.837 -1.077 1.00 92.06 69 GLY A N 1
ATOM 562 C CA . GLY A 1 69 ? -10.004 -7.665 -0.924 1.00 92.06 69 GLY A CA 1
ATOM 563 C C . GLY A 1 69 ? -10.668 -6.997 -2.131 1.00 92.06 69 GLY A C 1
ATOM 564 O O . GLY A 1 69 ? -10.002 -6.475 -3.025 1.00 92.06 69 GLY A O 1
ATOM 565 N N . ASP A 1 70 ? -11.999 -6.929 -2.116 1.00 88.69 70 ASP A N 1
ATOM 566 C CA . ASP A 1 70 ? -12.794 -6.357 -3.217 1.00 88.69 70 ASP A CA 1
ATOM 567 C C . ASP A 1 70 ? -12.449 -4.886 -3.511 1.00 88.69 70 ASP A C 1
ATOM 569 O O . ASP A 1 70 ? -12.481 -4.436 -4.655 1.00 88.69 70 ASP A O 1
ATOM 573 N N . ASN A 1 71 ? -12.047 -4.143 -2.476 1.00 90.00 71 ASN A N 1
ATOM 574 C CA . ASN A 1 71 ? -11.636 -2.742 -2.567 1.00 90.00 71 ASN A CA 1
ATOM 575 C C . ASN A 1 71 ? -10.109 -2.554 -2.637 1.00 90.00 71 ASN A C 1
ATOM 577 O O . ASN A 1 71 ? -9.622 -1.421 -2.525 1.00 90.00 71 ASN A O 1
ATOM 581 N N . ALA A 1 72 ? -9.337 -3.627 -2.838 1.00 91.50 72 ALA A N 1
ATOM 582 C CA . ALA A 1 72 ? -7.879 -3.581 -2.866 1.00 91.50 72 ALA A CA 1
ATOM 583 C C . ALA A 1 72 ? -7.351 -2.574 -3.899 1.00 91.50 72 ALA A C 1
ATOM 585 O O . ALA A 1 72 ? -7.796 -2.517 -5.050 1.00 91.50 72 ALA A O 1
ATOM 586 N N . PHE A 1 73 ? -6.372 -1.768 -3.489 1.00 89.75 73 PHE A N 1
ATOM 587 C CA . PHE A 1 73 ? -5.710 -0.792 -4.365 1.00 89.75 73 PHE A CA 1
ATOM 588 C C . PHE A 1 73 ? -4.209 -1.059 -4.504 1.00 89.75 73 PHE A C 1
ATOM 590 O O . PHE A 1 73 ? -3.606 -0.669 -5.505 1.00 89.75 73 PHE A O 1
ATOM 597 N N . ALA A 1 74 ? -3.595 -1.761 -3.550 1.00 89.81 74 ALA A N 1
ATOM 598 C CA . ALA A 1 74 ? -2.165 -2.044 -3.573 1.00 89.81 74 ALA A CA 1
ATOM 599 C C . ALA A 1 74 ? -1.700 -2.806 -4.839 1.00 89.81 74 ALA A C 1
ATOM 601 O O . ALA A 1 74 ? -0.665 -2.433 -5.405 1.00 89.81 74 ALA A O 1
ATOM 602 N N . PRO A 1 75 ? -2.472 -3.759 -5.411 1.00 89.69 75 PRO A N 1
ATOM 603 C CA . PRO A 1 75 ? -2.103 -4.405 -6.676 1.00 89.69 75 PRO A CA 1
ATOM 604 C C . PRO A 1 75 ? -2.029 -3.461 -7.881 1.00 89.69 75 PRO A C 1
ATOM 606 O O . PRO A 1 75 ? -1.303 -3.749 -8.842 1.00 89.69 75 PRO A O 1
ATO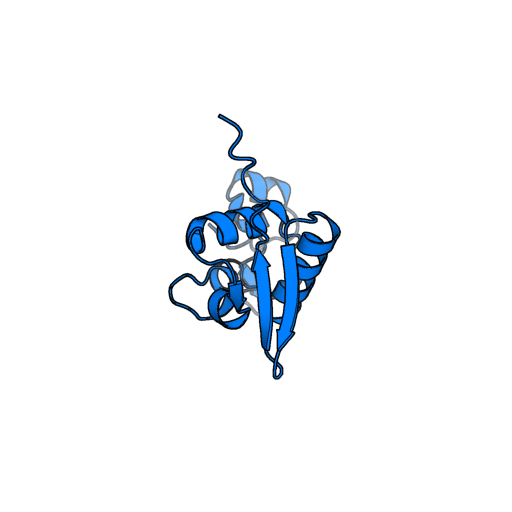M 609 N N . ALA A 1 76 ? -2.769 -2.346 -7.856 1.00 88.50 76 ALA A N 1
ATOM 610 C CA . ALA A 1 76 ? -2.707 -1.321 -8.898 1.00 88.50 76 ALA A CA 1
ATOM 611 C C . ALA A 1 76 ? -1.395 -0.525 -8.820 1.00 88.50 76 ALA A C 1
ATOM 613 O O . ALA A 1 76 ? -0.846 -0.136 -9.847 1.00 88.50 76 ALA A O 1
ATOM 614 N N . LEU A 1 77 ? -0.855 -0.364 -7.609 1.00 88.50 77 LEU A N 1
ATOM 615 C CA . LEU A 1 77 ? 0.421 0.304 -7.347 1.00 88.50 77 LEU A CA 1
ATOM 616 C C . LEU A 1 77 ? 1.642 -0.610 -7.535 1.00 88.50 77 LEU A C 1
ATOM 618 O O . LEU A 1 77 ? 2.777 -0.134 -7.490 1.00 88.50 77 LEU A O 1
ATOM 622 N N . LYS A 1 78 ? 1.425 -1.915 -7.762 1.00 91.25 78 LYS A N 1
ATOM 623 C CA . LYS A 1 78 ? 2.490 -2.929 -7.881 1.00 91.25 78 LYS A CA 1
ATOM 624 C C . LYS A 1 78 ? 3.462 -2.871 -6.700 1.00 91.25 78 LYS A C 1
ATOM 626 O O . LYS A 1 78 ? 4.679 -2.886 -6.887 1.00 91.25 78 LYS A O 1
ATOM 631 N N . ILE A 1 79 ? 2.908 -2.767 -5.498 1.00 90.00 79 ILE A N 1
ATOM 632 C CA . ILE A 1 79 ? 3.654 -2.851 -4.242 1.00 90.00 79 ILE A CA 1
ATOM 633 C C . ILE A 1 79 ? 3.458 -4.219 -3.610 1.00 90.00 79 ILE A C 1
ATOM 635 O O . ILE A 1 79 ? 2.426 -4.864 -3.809 1.00 90.00 79 ILE A O 1
ATOM 639 N N . ARG A 1 80 ? 4.472 -4.659 -2.874 1.00 90.81 80 ARG A N 1
ATOM 640 C CA . ARG A 1 80 ? 4.388 -5.860 -2.041 1.00 90.81 80 ARG A CA 1
ATOM 641 C C . ARG A 1 80 ? 3.791 -5.527 -0.673 1.00 90.81 80 ARG A C 1
ATOM 643 O O . ARG A 1 80 ? 3.653 -4.362 -0.305 1.00 90.81 80 ARG A O 1
ATOM 650 N N . GLU A 1 81 ? 3.451 -6.566 0.079 1.00 91.38 81 GLU A N 1
ATOM 651 C CA . GLU A 1 81 ? 2.857 -6.425 1.408 1.00 91.38 81 GLU A CA 1
ATOM 652 C C . GLU A 1 81 ? 3.798 -5.728 2.404 1.00 91.38 81 GLU A C 1
ATOM 654 O O . GLU A 1 81 ? 3.376 -4.808 3.098 1.00 91.38 81 GLU A O 1
ATOM 659 N N . ASP A 1 82 ? 5.086 -6.088 2.404 1.00 91.25 82 ASP A N 1
ATOM 660 C CA . ASP A 1 82 ? 6.130 -5.455 3.223 1.00 91.25 82 ASP A CA 1
ATOM 661 C C . ASP A 1 82 ? 6.267 -3.956 2.920 1.00 91.25 82 ASP A C 1
ATOM 663 O O . ASP A 1 82 ? 6.381 -3.129 3.825 1.00 91.25 82 ASP A O 1
ATOM 667 N N . GLU A 1 83 ? 6.193 -3.587 1.640 1.00 91.69 83 GLU A N 1
ATOM 668 C CA . GLU A 1 83 ? 6.233 -2.187 1.213 1.00 91.69 83 GLU A CA 1
ATOM 669 C C . GLU A 1 83 ? 4.979 -1.425 1.641 1.00 91.69 83 GLU A C 1
ATOM 671 O O . GLU A 1 83 ? 5.078 -0.276 2.075 1.00 91.69 83 GLU A O 1
ATOM 676 N N . LEU A 1 84 ? 3.803 -2.053 1.546 1.00 93.06 84 LEU A N 1
ATOM 677 C CA . LEU A 1 84 ? 2.560 -1.459 2.022 1.00 93.06 84 LEU A CA 1
ATOM 678 C C . LEU A 1 84 ? 2.621 -1.218 3.534 1.00 93.06 84 LEU A C 1
ATOM 680 O O . LEU A 1 84 ? 2.310 -0.113 3.967 1.00 93.06 84 LEU A O 1
ATOM 684 N N . ILE A 1 85 ? 3.073 -2.196 4.321 1.00 93.88 85 ILE A N 1
ATOM 685 C CA . ILE A 1 85 ? 3.248 -2.058 5.774 1.00 93.88 85 ILE A CA 1
ATOM 686 C C . ILE A 1 85 ? 4.171 -0.876 6.090 1.00 93.88 85 ILE A C 1
ATOM 688 O O . ILE A 1 85 ? 3.773 0.019 6.833 1.00 93.88 85 ILE A O 1
ATOM 692 N N . ALA A 1 86 ? 5.339 -0.791 5.446 1.00 92.94 86 ALA A N 1
ATOM 693 C CA . ALA A 1 86 ? 6.273 0.317 5.648 1.00 92.94 86 ALA A CA 1
ATOM 694 C C . ALA A 1 86 ? 5.675 1.690 5.274 1.00 92.94 86 ALA A C 1
ATOM 696 O O . ALA A 1 86 ? 6.001 2.716 5.877 1.00 92.94 86 ALA A O 1
ATOM 697 N N . ILE A 1 87 ? 4.792 1.747 4.272 1.00 93.81 87 ILE A N 1
ATOM 698 C CA . ILE A 1 87 ? 4.051 2.969 3.935 1.00 93.81 87 ILE A CA 1
ATOM 699 C C . ILE A 1 87 ? 3.030 3.305 5.029 1.00 93.81 87 ILE A C 1
ATOM 701 O O . ILE A 1 87 ? 2.937 4.466 5.432 1.00 93.81 87 ILE A O 1
ATOM 705 N N . LEU A 1 88 ? 2.278 2.319 5.525 1.00 94.94 88 LEU A N 1
ATOM 706 C CA . LEU A 1 88 ? 1.301 2.518 6.597 1.00 94.94 88 LEU A CA 1
ATOM 707 C C . LEU A 1 88 ? 1.978 3.001 7.883 1.00 94.94 88 LEU A C 1
ATOM 709 O O . LEU A 1 88 ? 1.477 3.928 8.513 1.00 94.94 88 LEU A O 1
ATOM 713 N N . GLU A 1 89 ? 3.149 2.470 8.229 1.00 94.00 89 GLU A N 1
ATOM 714 C CA . GLU A 1 89 ? 3.950 2.957 9.356 1.00 94.00 89 GLU A CA 1
ATOM 715 C C . GLU A 1 89 ? 4.285 4.446 9.207 1.00 94.00 89 GLU A C 1
ATOM 717 O O . GLU A 1 89 ? 4.021 5.233 10.118 1.00 94.00 89 GLU A O 1
ATOM 722 N N . LYS A 1 90 ? 4.765 4.876 8.031 1.00 94.94 90 LYS A N 1
ATOM 723 C CA . LYS A 1 90 ? 5.031 6.300 7.752 1.00 94.94 90 LYS A CA 1
ATOM 724 C C . LYS A 1 90 ? 3.778 7.164 7.893 1.00 94.94 90 LYS A C 1
ATOM 726 O O . LYS A 1 90 ? 3.864 8.292 8.375 1.00 94.94 90 LYS A O 1
ATOM 731 N N . ILE A 1 91 ? 2.616 6.648 7.490 1.00 94.75 91 ILE A N 1
ATOM 732 C CA . ILE A 1 91 ? 1.333 7.340 7.661 1.00 94.75 91 ILE A CA 1
ATOM 733 C C . ILE A 1 91 ? 1.026 7.517 9.152 1.00 94.75 91 ILE A C 1
ATOM 735 O O . ILE A 1 91 ? 0.739 8.634 9.570 1.00 94.75 91 ILE A O 1
ATOM 739 N N . THR A 1 92 ? 1.154 6.463 9.963 1.00 94.19 92 THR A N 1
ATOM 740 C CA . THR A 1 92 ? 0.900 6.537 11.417 1.00 94.19 92 THR A CA 1
ATOM 741 C C . THR A 1 92 ? 1.894 7.425 12.166 1.00 94.19 92 THR A C 1
ATOM 743 O O . THR A 1 92 ? 1.538 8.038 13.165 1.00 94.19 92 THR A O 1
ATOM 746 N N . GLN A 1 93 ? 3.129 7.549 11.673 1.00 94.12 93 GLN A N 1
ATOM 747 C CA . GLN A 1 93 ? 4.125 8.471 12.228 1.00 94.12 93 GLN A CA 1
ATOM 748 C C . GLN A 1 93 ? 3.804 9.934 11.905 1.00 94.12 93 GLN A C 1
ATOM 750 O O . GLN A 1 93 ? 4.126 10.824 12.690 1.00 94.12 93 GLN A O 1
ATOM 755 N N . LYS A 1 94 ? 3.197 10.199 10.740 1.00 95.38 94 LYS A N 1
ATOM 756 C CA . LYS A 1 94 ? 2.845 11.556 10.302 1.00 95.38 94 LYS A CA 1
ATOM 757 C C . LYS A 1 94 ? 1.498 12.031 10.845 1.00 95.38 94 LYS A C 1
ATOM 759 O O . LYS A 1 94 ? 1.340 13.220 11.113 1.00 95.38 94 LYS A O 1
ATOM 764 N N . TYR A 1 95 ? 0.526 11.133 10.955 1.00 92.19 95 TYR A N 1
ATOM 765 C CA . TYR A 1 95 ? -0.859 11.458 11.269 1.00 92.19 95 TYR A CA 1
ATOM 766 C C . TYR A 1 95 ? -1.322 10.678 12.501 1.00 92.19 95 TYR A C 1
ATOM 768 O O . TYR A 1 95 ? -1.424 9.454 12.466 1.00 92.19 95 TYR A O 1
ATOM 776 N N . ASN A 1 96 ? -1.677 11.405 13.562 1.00 88.38 96 ASN A N 1
ATOM 777 C CA . ASN A 1 96 ? -2.112 10.821 14.838 1.00 88.38 96 ASN A CA 1
ATOM 778 C C . ASN A 1 96 ? -3.468 10.100 14.761 1.00 88.38 96 ASN A C 1
ATOM 780 O O . ASN A 1 96 ? -3.801 9.327 15.654 1.00 88.38 96 ASN A O 1
ATOM 784 N N . ASP A 1 97 ? -4.240 10.339 13.699 1.00 89.00 97 ASP A N 1
ATOM 785 C CA . ASP A 1 97 ? -5.569 9.753 13.494 1.00 89.00 97 ASP A CA 1
ATOM 786 C C . ASP A 1 97 ? -5.513 8.284 13.042 1.00 89.00 97 ASP A C 1
ATOM 788 O O . ASP A 1 97 ? -6.553 7.667 12.809 1.00 89.00 97 ASP A O 1
ATOM 792 N N . TYR A 1 98 ? -4.316 7.712 12.883 1.00 91.38 98 TYR A N 1
ATOM 793 C CA . TYR A 1 98 ? -4.142 6.346 12.407 1.00 91.38 98 TYR A CA 1
ATOM 794 C C . TYR A 1 98 ? -3.210 5.538 13.296 1.00 91.38 98 TYR A C 1
ATOM 796 O O . TYR A 1 98 ? -2.193 6.025 13.789 1.00 91.38 98 TYR A O 1
ATOM 804 N N . HIS A 1 99 ? -3.520 4.252 13.415 1.00 92.50 99 HIS A N 1
ATOM 805 C CA . HIS A 1 99 ? -2.682 3.284 14.106 1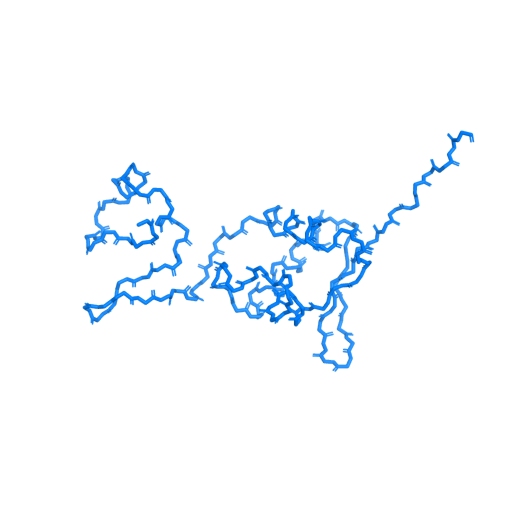.00 92.50 99 HIS A CA 1
ATOM 806 C C . HIS A 1 99 ? -2.507 2.026 13.268 1.00 92.50 99 HIS A C 1
ATOM 808 O O . HIS A 1 99 ? -3.417 1.601 12.557 1.00 92.50 99 HIS A O 1
ATOM 814 N N . LEU A 1 100 ? -1.338 1.410 13.401 1.00 93.06 100 LEU A N 1
ATOM 815 C CA . LEU A 1 100 ? -1.058 0.090 12.867 1.00 93.06 100 LEU A CA 1
ATOM 816 C C . LEU A 1 100 ? -0.936 -0.870 14.050 1.00 93.06 100 LEU A C 1
ATOM 818 O O . LEU A 1 100 ? -0.190 -0.604 14.992 1.00 93.06 100 LEU A O 1
ATOM 822 N N . ARG A 1 101 ? -1.702 -1.960 14.028 1.00 91.88 101 ARG A N 1
ATOM 823 C CA . ARG A 1 101 ? -1.671 -3.006 15.055 1.00 91.88 101 ARG A CA 1
ATOM 824 C C . ARG A 1 101 ? -1.499 -4.360 14.391 1.00 91.88 101 ARG A C 1
ATOM 826 O O . ARG A 1 101 ? -2.198 -4.653 13.430 1.00 91.88 101 ARG A O 1
ATOM 833 N N . GLU A 1 102 ? -0.637 -5.195 14.942 1.00 89.50 102 GLU A N 1
ATOM 834 C CA . GLU A 1 102 ? -0.579 -6.612 14.595 1.00 89.50 102 GLU A CA 1
ATOM 835 C C . GLU A 1 102 ? -1.487 -7.407 15.542 1.00 89.50 102 GLU A C 1
ATOM 837 O O . GLU A 1 102 ? -1.410 -7.244 16.761 1.00 89.50 102 GLU A O 1
ATOM 842 N N . ASP A 1 103 ? -2.371 -8.232 14.987 1.00 85.44 103 ASP A N 1
ATOM 843 C CA . ASP A 1 103 ? -3.221 -9.157 15.740 1.00 85.44 103 ASP A CA 1
ATOM 844 C C . ASP A 1 103 ? -3.188 -10.534 15.072 1.00 85.44 103 ASP A C 1
ATOM 846 O O . ASP A 1 103 ? -3.444 -10.648 13.874 1.00 85.44 103 ASP A O 1
ATOM 850 N N . ALA A 1 104 ? -2.814 -11.569 15.830 1.00 84.00 104 ALA A N 1
ATOM 851 C CA . ALA A 1 104 ? -2.649 -12.946 15.352 1.00 84.00 104 ALA A CA 1
ATOM 852 C C . ALA A 1 104 ? -1.825 -13.085 14.045 1.00 84.00 104 ALA A C 1
ATOM 854 O O . ALA A 1 104 ? -2.140 -13.914 13.191 1.00 84.00 104 ALA A O 1
ATOM 855 N N . GLY A 1 105 ? -0.774 -12.273 13.877 1.00 83.25 105 GLY A N 1
ATOM 856 C CA . GLY A 1 105 ? 0.071 -12.266 12.675 1.00 83.25 105 GLY A CA 1
ATOM 857 C C . GLY A 1 105 ? -0.516 -11.504 11.480 1.00 83.25 105 GLY A C 1
ATOM 858 O O . GLY A 1 105 ? 0.017 -11.590 10.377 1.00 83.25 105 GLY A O 1
ATOM 859 N N . VAL A 1 106 ? -1.615 -10.765 11.672 1.00 83.06 106 VAL A N 1
ATOM 860 C CA . VAL A 1 106 ? -2.241 -9.922 10.648 1.00 83.06 106 VAL A CA 1
ATOM 861 C C . VAL A 1 106 ? -2.118 -8.455 11.041 1.00 83.06 106 VAL A C 1
ATOM 863 O O . VAL A 1 106 ? -2.588 -8.028 12.098 1.00 83.06 106 VAL A O 1
ATOM 866 N N . PHE A 1 107 ? -1.526 -7.655 10.157 1.00 88.88 107 PHE A N 1
ATOM 867 C CA . PHE A 1 107 ? -1.474 -6.207 10.323 1.00 88.88 107 PHE A CA 1
ATOM 868 C C . PHE A 1 107 ? -2.826 -5.568 9.993 1.00 88.88 107 PHE A C 1
ATOM 870 O O . PHE A 1 107 ? -3.405 -5.779 8.924 1.00 88.88 107 PHE A O 1
ATOM 877 N N . ASN A 1 108 ? -3.309 -4.745 10.916 1.00 87.00 108 ASN A N 1
ATOM 878 C CA . ASN A 1 108 ? -4.558 -4.009 10.842 1.00 87.00 108 ASN A CA 1
ATOM 879 C C . ASN A 1 108 ? -4.285 -2.509 10.911 1.00 87.00 108 ASN A C 1
ATOM 881 O O . ASN A 1 108 ? -3.659 -2.014 11.851 1.00 87.00 108 ASN A O 1
ATOM 885 N N . TYR A 1 109 ? -4.794 -1.789 9.919 1.00 87.50 109 TYR A N 1
ATOM 886 C CA . TYR A 1 109 ? -4.784 -0.339 9.858 1.00 87.50 109 TYR A CA 1
ATOM 887 C C . TYR A 1 109 ? -6.080 0.209 10.453 1.00 87.50 109 TYR A C 1
ATOM 889 O O . TYR A 1 109 ? -7.179 -0.137 10.018 1.00 87.50 109 TYR A O 1
ATOM 897 N N . ILE A 1 110 ? -5.958 1.043 11.478 1.00 84.50 110 ILE A N 1
ATOM 898 C CA . ILE A 1 110 ? -7.076 1.535 12.280 1.00 84.50 110 ILE A CA 1
ATOM 899 C C . ILE A 1 110 ? -7.176 3.043 12.094 1.00 84.50 110 ILE A C 1
ATOM 901 O O . ILE A 1 110 ? -6.207 3.761 12.335 1.00 84.50 110 ILE A O 1
ATOM 905 N N . LYS A 1 111 ? -8.363 3.515 11.713 1.00 84.31 111 LYS A N 1
ATOM 906 C CA . LYS A 1 111 ? -8.706 4.934 11.666 1.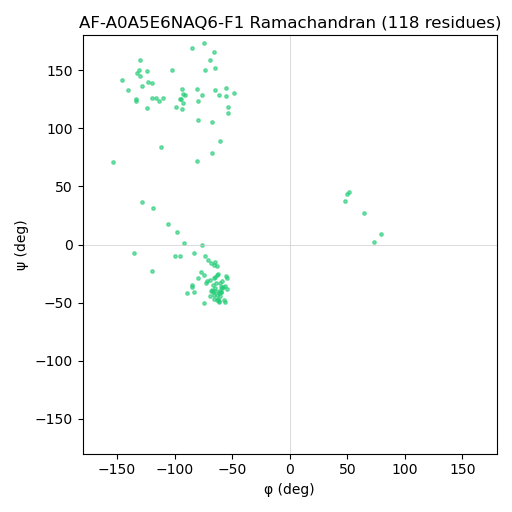00 84.31 111 LYS A CA 1
ATOM 907 C C . LYS A 1 111 ? -9.377 5.333 12.975 1.00 84.31 111 LYS A C 1
ATOM 909 O O . LYS A 1 111 ? -10.468 4.860 13.301 1.00 84.31 111 LYS A O 1
ATOM 914 N N . VAL A 1 112 ? -8.745 6.233 13.715 1.00 75.06 112 VAL A N 1
ATOM 915 C CA . VAL A 1 112 ? -9.348 6.886 14.872 1.00 75.06 112 VAL A CA 1
ATOM 916 C C . VAL A 1 112 ? -10.247 7.992 14.345 1.00 75.06 112 VAL A C 1
ATOM 918 O O . VAL A 1 112 ? -9.793 9.023 13.859 1.00 75.06 112 VAL A O 1
ATOM 921 N N . LEU A 1 113 ? -11.556 7.775 14.420 1.00 60.03 113 LEU A N 1
ATOM 922 C CA . LEU A 1 113 ? -12.489 8.887 14.322 1.00 60.03 113 LEU A CA 1
ATOM 923 C C . LEU A 1 113 ? -12.285 9.719 15.586 1.00 60.03 113 LEU A C 1
ATOM 925 O O . LEU A 1 113 ? -12.706 9.295 16.664 1.00 60.03 113 LEU A O 1
ATOM 929 N N . LEU A 1 114 ? -11.632 10.880 15.465 1.00 48.44 114 LEU A N 1
ATOM 930 C CA . LEU A 1 114 ? -11.758 11.907 16.493 1.00 48.44 114 LEU A CA 1
ATOM 931 C C . LEU A 1 114 ? -13.258 12.071 16.767 1.00 48.44 114 LEU A C 1
ATOM 933 O O . LEU A 1 114 ? -14.029 12.159 15.800 1.00 48.44 114 LEU A O 1
ATOM 937 N N . PRO A 1 115 ? -13.703 12.052 18.038 1.00 41.88 115 PRO A N 1
ATOM 938 C CA . PRO A 1 115 ? -15.087 12.353 18.337 1.00 41.88 115 PRO A CA 1
ATOM 939 C C . PRO A 1 115 ? -15.366 13.703 17.694 1.00 41.88 115 PRO A C 1
ATOM 941 O O . PRO A 1 115 ? -14.696 14.694 17.991 1.00 41.88 115 PRO A O 1
ATOM 944 N N . ILE A 1 116 ? -16.309 13.719 16.753 1.00 43.56 116 ILE A N 1
ATOM 945 C CA . ILE A 1 116 ? -16.899 14.965 16.295 1.00 43.56 116 ILE A CA 1
ATOM 946 C C . ILE A 1 116 ? -17.363 15.605 17.596 1.00 43.56 116 ILE A C 1
ATOM 948 O O . ILE A 1 116 ? -18.198 15.024 18.290 1.00 43.56 116 ILE A O 1
ATOM 952 N N . LEU A 1 117 ? -16.749 16.720 17.990 1.00 42.19 117 LEU A N 1
ATOM 953 C CA . LEU A 1 117 ? -17.283 17.555 19.050 1.00 42.19 117 LEU A CA 1
ATOM 954 C C . LEU A 1 117 ? -18.657 17.998 18.545 1.00 42.19 117 LEU A C 1
ATOM 956 O O . LEU A 1 117 ? -18.783 19.000 17.848 1.00 42.19 117 LEU A O 1
ATOM 960 N N . THR A 1 118 ? -19.684 17.200 18.829 1.00 38.41 118 THR A N 1
ATOM 961 C CA . THR A 1 118 ? -21.083 17.595 18.759 1.00 38.41 118 THR A CA 1
ATOM 962 C C . THR A 1 118 ? -21.282 18.611 19.870 1.00 38.41 118 THR A C 1
ATOM 964 O O . THR A 1 118 ? -21.730 18.275 20.958 1.00 38.41 118 THR A O 1
ATOM 967 N N . ASN A 1 119 ? -20.853 19.839 19.597 1.00 42.19 119 ASN A N 1
ATOM 968 C CA . ASN A 1 119 ? -21.256 21.030 20.317 1.00 42.19 119 ASN A CA 1
ATOM 969 C C . ASN A 1 119 ? -22.101 21.861 19.355 1.00 42.19 119 ASN A C 1
ATOM 971 O O . ASN A 1 119 ? -21.586 22.757 18.686 1.00 42.19 119 ASN A O 1
ATOM 975 N N . ILE A 1 120 ? -23.387 21.513 19.282 1.00 43.91 120 ILE A N 1
ATOM 976 C CA . ILE A 1 120 ? -24.490 22.456 19.078 1.00 43.91 120 ILE A CA 1
ATOM 977 C C . ILE A 1 120 ? -25.586 22.047 20.056 1.00 43.91 120 ILE A C 1
ATOM 979 O O . ILE A 1 120 ? -25.930 20.843 20.050 1.00 43.91 120 ILE A O 1
#

Mean predicted aligned error: 7.23 Å

Foldseek 3Di:
DQEADPDPPCVVVCCVVPVNVLLVQWYDDPNDIDGDQDDGPDPLVVVVVLCCVLVVVPQKDWLCCCPPNPSHDVVVSSYDSVNVVVSLVVVVVVDVQWDWDDDPNIIMIGGRDDPPPPDD

Solvent-accessible surface area (backbone atoms only — not comparable to full-atom values): 7235 Å² total; per-residue (Å²): 99,41,61,60,68,97,59,92,85,40,68,69,55,39,51,73,77,29,51,57,17,77,68,47,45,30,41,81,54,95,96,40,81,40,78,28,66,64,96,67,94,70,59,59,65,60,56,52,47,50,48,51,66,71,40,63,88,52,54,61,46,42,53,61,42,40,54,72,35,100,74,36,52,39,66,80,65,33,54,50,70,71,57,50,51,57,46,51,51,53,42,34,74,75,34,89,50,35,44,79,45,76,54,98,92,41,51,31,42,32,51,55,76,69,77,75,80,84,80,127

Radius of gyration: 17.63 Å; Cα contacts (8 Å, |Δi|>4): 152; chains: 1; bounding box: 43×35×45 Å